Protein AF-G0NJV6-F1 (afdb_monomer)

Nearest PDB structures (foldseek):
  2lt7-assembly1_A  TM=5.076E-01  e=6.577E-02  Homo sapiens
  8ssu-assembly1_A  TM=4.269E-01  e=3.886E-01  Homo sapiens
  8sss-assembly1_A  TM=3.569E-01  e=4.140E-01  Homo sapiens
  2rsi-assembly1_A  TM=3.904E-01  e=7.808E-01  Homo sapiens
  6b0o-assembly2_D  TM=3.291E-01  e=1.898E+00  Homo sapiens

Sequence (121 aa):
MLNNMFSSNEHAEKQFFKCTYPCVGGSPCGHVGTVGEYTEHFAAHTSLYRIKFGSCGARFVEEAMFFDHIDRSEKSRTSEKCLVEKRQNINNDRDSVLLAYRNRNMHLLLARREDYDKLRT

Structure (mmCIF, N/CA/C/O backbone):
data_AF-G0NJV6-F1
#
_entry.id   AF-G0NJV6-F1
#
loop_
_atom_site.group_PDB
_atom_site.id
_atom_site.type_symbol
_atom_site.label_atom_id
_atom_site.label_alt_id
_atom_site.label_comp_id
_atom_site.label_asym_id
_atom_site.label_entity_id
_atom_site.label_seq_id
_atom_site.pdbx_PDB_ins_code
_atom_site.Cartn_x
_atom_site.Cartn_y
_atom_site.Cartn_z
_atom_site.occupancy
_atom_site.B_iso_or_equiv
_atom_site.auth_seq_id
_atom_site.auth_comp_id
_a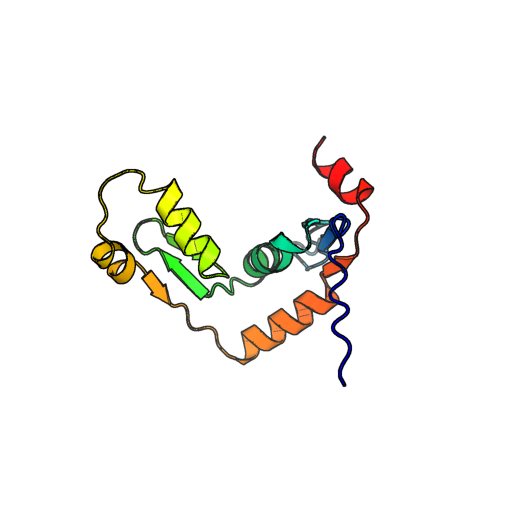tom_site.auth_asym_id
_atom_site.auth_at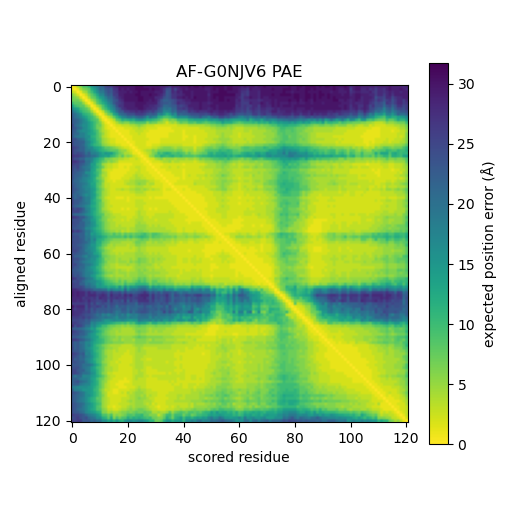om_id
_atom_site.pdbx_PDB_model_num
ATOM 1 N N . MET A 1 1 ? -20.637 29.060 -22.454 1.00 35.34 1 MET A N 1
ATOM 2 C CA . MET A 1 1 ? -21.270 27.732 -22.587 1.00 35.34 1 MET A CA 1
ATOM 3 C C . MET A 1 1 ? -20.153 26.702 -22.529 1.00 35.34 1 MET A C 1
ATOM 5 O O . MET A 1 1 ? -19.339 26.671 -23.440 1.00 35.34 1 MET A O 1
ATOM 9 N N . LEU A 1 2 ? -20.017 25.986 -21.411 1.00 33.91 2 LEU A N 1
ATOM 10 C CA . LEU A 1 2 ? -19.002 24.942 -21.236 1.00 33.91 2 LEU A CA 1
ATOM 11 C C . LEU A 1 2 ? -19.618 23.618 -21.695 1.00 33.91 2 LEU A C 1
ATOM 13 O O . LEU A 1 2 ? -20.560 23.133 -21.073 1.00 33.91 2 LEU A O 1
ATOM 17 N N . ASN A 1 3 ? -19.126 23.080 -22.810 1.00 36.78 3 ASN A N 1
ATOM 18 C CA . ASN A 1 3 ? -19.544 21.775 -23.305 1.00 36.78 3 ASN A CA 1
ATOM 19 C C . ASN A 1 3 ? -18.985 20.682 -22.392 1.00 36.78 3 ASN A C 1
ATOM 21 O O . ASN A 1 3 ? -17.787 20.402 -22.388 1.00 36.78 3 ASN A O 1
ATOM 25 N N . ASN A 1 4 ? -19.891 20.059 -21.642 1.00 45.22 4 ASN A N 1
ATOM 26 C CA . ASN A 1 4 ? -19.709 18.745 -21.047 1.00 45.22 4 ASN A CA 1
ATOM 27 C C . ASN A 1 4 ? -19.484 17.719 -22.166 1.00 45.22 4 ASN A C 1
ATOM 29 O O . ASN A 1 4 ? -20.422 17.353 -22.868 1.00 45.22 4 ASN A O 1
ATOM 33 N N . MET A 1 5 ? -18.256 17.225 -22.302 1.00 40.81 5 MET A N 1
ATOM 34 C CA . MET A 1 5 ? -17.966 15.960 -22.980 1.00 40.81 5 MET A CA 1
ATOM 35 C C . MET A 1 5 ? -17.380 14.991 -21.956 1.00 40.81 5 MET A C 1
ATOM 37 O O . MET A 1 5 ? -16.197 14.665 -21.982 1.00 40.81 5 MET A O 1
ATOM 41 N N . PHE A 1 6 ? -18.220 14.519 -21.034 1.00 45.00 6 PHE A N 1
ATOM 42 C CA . PHE A 1 6 ? -17.947 13.253 -20.361 1.00 45.00 6 PHE A CA 1
ATOM 43 C C . PHE A 1 6 ? -18.309 12.142 -21.343 1.00 45.00 6 PHE A C 1
ATOM 45 O O . PHE A 1 6 ? -19.424 11.630 -21.346 1.00 45.00 6 PHE A O 1
ATOM 52 N N . SER A 1 7 ? -17.363 11.827 -22.227 1.00 41.56 7 SER A N 1
ATOM 53 C CA . SER A 1 7 ? -17.408 10.585 -22.987 1.00 41.56 7 SER A CA 1
ATOM 54 C C . SER A 1 7 ? -17.229 9.450 -21.983 1.00 41.56 7 SER A C 1
ATOM 56 O O . SER A 1 7 ? -16.151 9.269 -21.415 1.00 41.56 7 SER A O 1
ATOM 58 N N . SER A 1 8 ? -18.312 8.726 -21.720 1.00 47.47 8 SER A N 1
ATOM 59 C CA . SER A 1 8 ? -18.322 7.464 -20.991 1.00 47.47 8 SER A CA 1
ATOM 60 C C . SER A 1 8 ? -17.457 6.459 -21.749 1.00 47.47 8 SER A C 1
ATOM 62 O O . SER A 1 8 ? -17.883 5.860 -22.733 1.00 47.47 8 SER A O 1
ATOM 64 N N . ASN A 1 9 ? -16.199 6.334 -21.334 1.00 43.28 9 ASN A N 1
ATOM 65 C CA . ASN A 1 9 ? -15.252 5.403 -21.926 1.00 43.28 9 ASN A CA 1
ATOM 66 C C . ASN A 1 9 ? -15.544 4.001 -21.356 1.00 43.28 9 ASN A C 1
ATOM 68 O O . ASN A 1 9 ? -14.989 3.614 -20.330 1.00 43.28 9 ASN A O 1
ATOM 72 N N . GLU A 1 10 ? -16.449 3.253 -21.995 1.00 48.47 10 GLU A N 1
ATOM 73 C CA . GLU A 1 10 ? -16.860 1.892 -21.591 1.00 48.47 10 GLU A CA 1
ATOM 74 C C . GLU A 1 10 ? -15.744 0.832 -21.719 1.00 48.47 10 GLU A C 1
ATOM 76 O O . GLU A 1 10 ? -15.943 -0.329 -21.373 1.00 48.47 10 GLU A O 1
ATOM 81 N N . HIS A 1 11 ? -14.528 1.225 -22.110 1.00 45.59 11 HIS A N 1
ATOM 82 C CA . HIS A 1 11 ? -13.342 0.369 -22.103 1.00 45.59 11 HIS A CA 1
ATOM 83 C C . HIS A 1 11 ? -12.090 1.149 -21.680 1.00 45.59 11 HIS A C 1
ATOM 85 O O . HIS A 1 11 ? -11.150 1.306 -22.456 1.00 45.59 11 HIS A O 1
ATOM 91 N N . ALA A 1 12 ? -12.038 1.648 -20.441 1.00 63.16 12 ALA A N 1
ATOM 92 C CA . ALA A 1 12 ? -10.739 1.978 -19.858 1.00 63.16 12 ALA A CA 1
ATOM 93 C C . ALA A 1 12 ? -9.935 0.671 -19.744 1.00 63.16 12 ALA A C 1
ATOM 95 O O . ALA A 1 12 ? -10.208 -0.165 -18.877 1.00 63.16 12 ALA A O 1
ATOM 96 N N . GLU A 1 13 ? -8.998 0.451 -20.670 1.00 75.62 13 GLU A N 1
ATOM 97 C CA . GLU A 1 13 ? -8.098 -0.695 -20.612 1.00 75.62 13 GLU A CA 1
ATOM 98 C C . GLU A 1 13 ? -7.444 -0.742 -19.230 1.00 75.62 13 GLU A C 1
ATOM 100 O O . GLU A 1 13 ? -6.905 0.257 -18.744 1.00 75.62 13 GLU A O 1
ATOM 105 N N . LYS A 1 14 ? -7.527 -1.903 -18.567 1.00 85.00 14 LYS A N 1
ATOM 106 C CA . LYS A 1 14 ? -6.882 -2.094 -17.266 1.00 85.00 14 LYS A CA 1
ATOM 107 C C . LYS A 1 14 ? -5.401 -1.757 -17.406 1.00 85.00 14 LYS A C 1
ATOM 109 O O . LYS A 1 14 ? -4.709 -2.349 -18.229 1.00 85.00 14 LYS A O 1
ATOM 114 N N . GLN A 1 15 ? -4.938 -0.824 -16.585 1.00 92.69 15 GLN A N 1
ATOM 115 C CA . GLN A 1 15 ? -3.534 -0.451 -16.519 1.00 92.69 15 GLN A CA 1
ATOM 116 C C . GLN A 1 15 ? -2.818 -1.308 -15.476 1.00 92.69 15 GLN A C 1
ATOM 118 O O . GLN A 1 15 ? -3.374 -1.613 -14.414 1.00 92.69 15 GLN A O 1
ATOM 123 N N . PHE A 1 16 ? -1.573 -1.667 -15.775 1.00 94.38 16 PHE A N 1
ATOM 124 C CA . PHE A 1 16 ? -0.739 -2.524 -14.940 1.00 94.38 16 PHE A CA 1
ATOM 125 C C . PHE A 1 16 ? 0.533 -1.793 -14.520 1.00 94.38 16 PHE A C 1
ATOM 127 O O . PHE A 1 16 ? 1.000 -0.880 -15.206 1.00 94.38 16 PHE A O 1
ATOM 134 N N . PHE A 1 17 ? 1.107 -2.212 -13.398 1.00 94.88 17 PHE A N 1
ATOM 135 C CA . PHE A 1 17 ? 2.374 -1.699 -12.897 1.00 94.88 17 PHE A CA 1
ATOM 136 C C . PHE A 1 17 ? 3.324 -2.842 -12.551 1.00 94.88 17 PHE A C 1
ATOM 138 O O . PHE A 1 17 ? 2.882 -3.922 -12.172 1.00 94.88 17 PHE A O 1
ATOM 145 N N . LYS A 1 18 ? 4.628 -2.575 -12.616 1.00 95.56 18 LYS A N 1
ATOM 146 C CA . LYS A 1 18 ? 5.697 -3.422 -12.093 1.00 95.56 18 LYS A CA 1
ATOM 147 C C . LYS A 1 18 ? 6.434 -2.681 -10.986 1.00 95.56 18 LYS A C 1
ATOM 149 O O . LYS A 1 18 ? 6.876 -1.550 -11.181 1.00 95.56 18 LYS A O 1
ATOM 154 N N . CYS A 1 19 ? 6.586 -3.330 -9.839 1.00 96.25 19 CYS A N 1
ATOM 155 C CA . CYS A 1 19 ? 7.305 -2.795 -8.694 1.00 96.25 19 CYS A CA 1
ATOM 156 C C . CYS A 1 19 ? 8.793 -3.151 -8.757 1.00 96.25 19 CYS A C 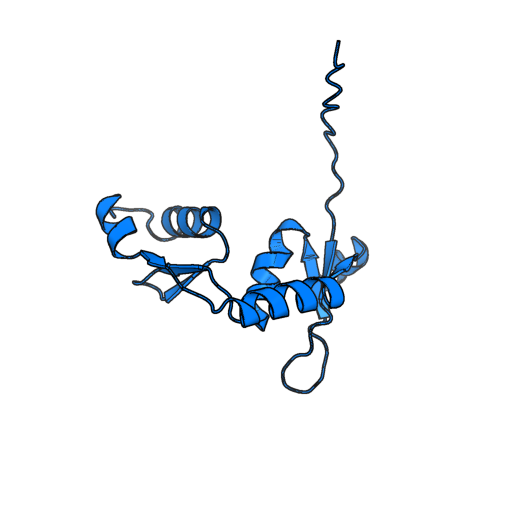1
ATOM 158 O O . CYS A 1 19 ? 9.172 -4.321 -8.828 1.00 96.25 19 CYS A O 1
ATOM 160 N N . THR A 1 20 ? 9.648 -2.137 -8.677 1.00 96.31 20 THR A N 1
ATOM 161 C CA . THR A 1 20 ? 11.110 -2.264 -8.602 1.00 96.31 20 THR A CA 1
ATOM 162 C C . THR A 1 20 ? 11.662 -1.816 -7.252 1.00 96.31 20 THR A C 1
ATOM 164 O O . THR A 1 20 ? 12.865 -1.593 -7.126 1.00 96.31 20 THR A O 1
ATOM 167 N N . TYR A 1 21 ? 10.799 -1.669 -6.240 1.00 95.19 21 TYR A N 1
ATOM 168 C CA . TYR A 1 21 ? 11.213 -1.240 -4.907 1.00 95.19 21 TYR A CA 1
ATOM 169 C C . TYR A 1 21 ? 12.248 -2.223 -4.332 1.00 95.19 21 TYR A C 1
ATOM 171 O O . TYR A 1 21 ? 12.058 -3.437 -4.477 1.00 95.19 21 TYR A O 1
ATOM 179 N N . PRO A 1 22 ? 13.344 -1.738 -3.721 1.00 93.06 22 PRO A N 1
ATOM 180 C CA . PRO A 1 22 ? 14.381 -2.608 -3.180 1.00 93.06 22 PRO A CA 1
ATOM 181 C C . PRO A 1 22 ? 13.855 -3.391 -1.972 1.00 93.06 22 PRO A C 1
ATOM 183 O O . PRO A 1 22 ? 13.375 -2.806 -1.001 1.00 93.06 22 PRO A O 1
ATOM 186 N N . CYS A 1 23 ? 13.966 -4.718 -2.016 1.00 89.00 23 CYS A N 1
ATOM 187 C CA . CYS A 1 23 ? 13.598 -5.590 -0.905 1.00 89.00 23 CYS A CA 1
ATOM 188 C C . CYS A 1 23 ? 14.819 -5.970 -0.054 1.00 89.00 23 CYS A C 1
ATOM 190 O O . CYS A 1 23 ? 15.977 -5.790 -0.445 1.00 89.00 23 CYS A O 1
ATOM 192 N N . VAL A 1 24 ? 14.551 -6.531 1.129 1.00 83.31 24 VAL A N 1
ATOM 193 C CA . VAL A 1 24 ? 15.584 -7.101 2.004 1.00 83.31 24 VAL A CA 1
ATOM 194 C C . VAL A 1 24 ? 16.366 -8.162 1.220 1.00 83.31 24 VAL A C 1
ATOM 196 O O . VAL A 1 24 ? 15.773 -9.068 0.642 1.00 83.31 24 VAL A O 1
ATOM 199 N N . GLY A 1 25 ? 17.692 -8.023 1.164 1.00 82.75 25 GLY A N 1
ATOM 200 C CA . GLY A 1 25 ? 18.561 -8.867 0.330 1.00 82.75 25 GLY A CA 1
ATOM 201 C C . GLY A 1 25 ? 18.943 -8.259 -1.026 1.00 82.75 25 GLY A C 1
ATOM 202 O O . GLY A 1 25 ? 19.628 -8.909 -1.808 1.00 82.75 25 GLY A O 1
ATOM 203 N N . GLY A 1 26 ? 18.535 -7.018 -1.316 1.00 83.94 26 GLY A N 1
ATOM 204 C CA . GLY A 1 26 ? 19.037 -6.224 -2.447 1.00 83.94 26 GLY A CA 1
ATOM 205 C C . GLY A 1 26 ? 18.391 -6.524 -3.802 1.00 83.94 26 GLY A C 1
ATOM 206 O O . GLY A 1 26 ? 18.636 -5.800 -4.764 1.00 83.94 26 GLY A O 1
ATOM 207 N N . SER A 1 27 ? 17.536 -7.544 -3.887 1.00 90.19 27 SER A N 1
ATOM 208 C CA . SER A 1 27 ? 16.745 -7.812 -5.093 1.00 90.19 27 SER A CA 1
ATOM 209 C C . SER A 1 27 ? 15.525 -6.881 -5.173 1.00 90.19 27 SER A C 1
ATOM 211 O O . SER A 1 27 ? 14.937 -6.555 -4.136 1.00 90.19 27 SER A O 1
ATOM 213 N N . PRO A 1 28 ? 15.116 -6.440 -6.377 1.00 93.38 28 PRO A N 1
ATOM 214 C CA . PRO A 1 28 ? 13.897 -5.658 -6.548 1.00 93.38 28 PRO A CA 1
ATOM 215 C C . PRO A 1 28 ? 12.653 -6.527 -6.322 1.00 93.38 28 PRO A C 1
ATOM 217 O O . PRO A 1 28 ? 12.665 -7.720 -6.618 1.00 93.38 28 PRO A O 1
ATOM 220 N N . CYS A 1 29 ? 11.560 -5.910 -5.869 1.00 94.19 29 CYS A N 1
ATOM 221 C CA . CYS A 1 29 ? 10.295 -6.589 -5.575 1.00 94.19 29 CYS A CA 1
ATOM 222 C C . CYS A 1 29 ? 9.775 -7.470 -6.725 1.00 94.19 29 CYS A C 1
ATOM 224 O O . CYS A 1 29 ? 9.311 -8.581 -6.489 1.00 94.19 29 CYS A O 1
ATOM 226 N N . GLY A 1 30 ? 9.816 -6.980 -7.965 1.00 93.06 30 GLY A N 1
ATOM 227 C CA . GLY A 1 30 ? 9.443 -7.742 -9.159 1.00 93.06 30 GLY A CA 1
ATOM 228 C C . GLY A 1 30 ? 7.941 -7.982 -9.349 1.00 93.06 30 GLY A C 1
ATOM 229 O O . GLY A 1 30 ? 7.550 -8.444 -10.419 1.00 93.06 30 GLY A O 1
ATOM 230 N N . HIS A 1 31 ? 7.102 -7.641 -8.367 1.00 94.25 31 HIS A N 1
ATOM 231 C CA . HIS A 1 31 ? 5.651 -7.805 -8.434 1.00 94.25 31 HIS A CA 1
ATOM 232 C C . HIS A 1 31 ? 5.039 -7.031 -9.606 1.00 94.25 31 HIS A C 1
ATOM 234 O O . HIS A 1 31 ? 5.395 -5.872 -9.831 1.00 94.25 31 HIS A O 1
ATOM 240 N N . VAL A 1 32 ? 4.086 -7.651 -10.306 1.00 95.31 32 VAL A N 1
ATOM 241 C CA . VAL A 1 32 ? 3.256 -6.998 -11.325 1.00 95.31 32 VAL A CA 1
ATOM 242 C C . VAL A 1 32 ? 1.802 -7.034 -10.865 1.00 95.31 32 VAL A C 1
ATOM 244 O O . VAL A 1 32 ? 1.277 -8.102 -10.557 1.00 95.31 32 VAL A O 1
ATOM 247 N N . GLY A 1 33 ? 1.167 -5.866 -10.813 1.00 93.19 33 GLY A N 1
ATOM 248 C CA . GLY A 1 33 ? -0.190 -5.677 -10.301 1.00 93.19 33 GLY A CA 1
ATOM 249 C C . GLY A 1 33 ? -1.014 -4.738 -11.177 1.00 93.19 33 GLY A C 1
ATOM 250 O O . GLY A 1 33 ? -0.530 -4.216 -12.184 1.00 93.19 33 GLY A O 1
ATOM 251 N N . THR A 1 34 ? -2.267 -4.498 -10.802 1.00 93.62 34 THR A N 1
ATOM 252 C CA . THR A 1 34 ? -3.108 -3.488 -11.464 1.00 93.62 34 THR A CA 1
ATOM 253 C C . THR A 1 34 ? -2.937 -2.119 -10.818 1.00 93.62 34 THR A C 1
ATOM 255 O O . THR A 1 34 ? -2.656 -2.005 -9.628 1.00 93.62 34 THR A O 1
ATOM 258 N N . VAL A 1 35 ? -3.165 -1.041 -11.569 1.00 89.62 35 VAL A N 1
ATOM 259 C CA . VAL A 1 35 ? -3.097 0.323 -11.015 1.00 89.62 35 VAL A CA 1
ATOM 260 C C . VAL A 1 35 ? -4.150 0.560 -9.905 1.00 89.62 35 VAL A C 1
ATOM 262 O O . VAL A 1 35 ? -4.010 1.473 -9.104 1.00 89.62 35 VAL A O 1
ATOM 265 N N . GLY A 1 36 ? -5.174 -0.284 -9.759 1.00 88.44 36 GLY A N 1
ATOM 266 C CA . GLY A 1 36 ? -6.059 -0.223 -8.585 1.00 88.44 36 GLY A CA 1
ATOM 267 C C . GLY A 1 36 ? -5.384 -0.670 -7.279 1.00 88.44 36 GLY A C 1
ATOM 268 O O . GLY A 1 36 ? -5.734 -0.195 -6.207 1.00 88.44 36 GLY A O 1
ATOM 269 N N . GLU A 1 37 ? -4.389 -1.552 -7.363 1.00 89.75 37 GLU A N 1
ATOM 270 C CA . GLU A 1 37 ? -3.770 -2.227 -6.210 1.00 89.75 37 GLU A CA 1
ATOM 271 C C . GLU A 1 37 ? -2.458 -1.558 -5.772 1.00 89.75 37 GLU A C 1
ATOM 273 O O . GLU A 1 37 ? -1.866 -1.924 -4.755 1.00 89.75 37 GLU A O 1
ATOM 278 N N . TYR A 1 38 ? -1.954 -0.580 -6.530 1.00 90.00 38 TYR A N 1
ATOM 279 C CA . TYR A 1 38 ? -0.576 -0.124 -6.354 1.00 90.00 38 TYR A CA 1
ATOM 280 C C . TYR A 1 38 ? -0.330 0.564 -5.005 1.00 90.00 38 TYR A C 1
ATOM 282 O O . TYR A 1 38 ? 0.760 0.439 -4.444 1.00 90.00 38 TYR A O 1
ATOM 290 N N . THR A 1 39 ? -1.316 1.296 -4.471 1.00 90.38 39 THR A N 1
ATOM 291 C CA . THR A 1 39 ? -1.186 1.977 -3.171 1.00 90.38 39 THR A CA 1
ATOM 292 C C . THR A 1 39 ? -1.096 0.958 -2.041 1.00 90.38 39 THR A C 1
ATOM 294 O O . THR A 1 39 ? -0.241 1.089 -1.167 1.00 90.38 39 THR A O 1
ATOM 297 N N . GLU A 1 40 ? -1.932 -0.080 -2.086 1.00 92.12 40 GLU A N 1
ATOM 298 C CA . GLU A 1 40 ? -1.917 -1.182 -1.123 1.00 92.12 40 GLU A CA 1
ATOM 299 C C . GLU A 1 40 ? -0.606 -1.965 -1.208 1.00 92.12 40 GLU A C 1
ATOM 301 O O . GLU A 1 40 ? 0.075 -2.149 -0.198 1.00 92.12 40 GLU A O 1
ATOM 306 N N . HIS A 1 41 ? -0.190 -2.333 -2.423 1.00 93.88 41 HIS A N 1
ATOM 307 C CA . HIS A 1 41 ? 1.081 -3.012 -2.650 1.00 93.88 41 HIS A CA 1
ATOM 308 C C . HIS A 1 41 ? 2.262 -2.210 -2.088 1.00 93.88 41 HIS A C 1
ATOM 310 O O . HIS A 1 41 ? 3.138 -2.754 -1.417 1.00 93.88 41 HIS A O 1
ATOM 316 N N . PHE A 1 42 ? 2.299 -0.900 -2.335 1.00 93.31 42 PHE A N 1
ATOM 317 C CA . PHE A 1 42 ? 3.404 -0.061 -1.879 1.00 93.31 42 PHE A CA 1
ATOM 318 C C . PHE A 1 42 ? 3.414 0.154 -0.356 1.00 93.31 42 PHE A C 1
ATOM 320 O O . PHE A 1 42 ? 4.482 0.296 0.252 1.00 93.31 42 PHE A O 1
ATOM 327 N N . ALA A 1 43 ? 2.248 0.126 0.293 1.00 93.75 43 ALA A N 1
ATOM 328 C CA . ALA A 1 43 ? 2.165 0.146 1.750 1.00 93.75 43 ALA A CA 1
ATOM 329 C C . ALA A 1 43 ? 2.749 -1.121 2.392 1.00 93.75 43 ALA A C 1
ATOM 331 O O . ALA A 1 43 ? 3.284 -1.038 3.497 1.00 93.75 43 ALA A O 1
ATOM 332 N N . ALA A 1 44 ? 2.754 -2.265 1.698 1.00 92.75 44 ALA A N 1
ATOM 333 C CA . ALA A 1 44 ? 3.434 -3.469 2.178 1.00 92.75 44 ALA A CA 1
ATOM 334 C C . ALA A 1 44 ? 4.959 -3.289 2.297 1.00 92.75 44 ALA A C 1
ATOM 336 O O . ALA A 1 44 ? 5.564 -3.846 3.211 1.00 92.75 44 ALA A O 1
ATOM 337 N N . HIS A 1 45 ? 5.571 -2.465 1.439 1.00 93.50 45 HIS A N 1
ATOM 338 C CA . HIS A 1 45 ? 7.005 -2.145 1.515 1.00 93.50 45 HIS A CA 1
ATOM 339 C C . HIS A 1 45 ? 7.336 -1.121 2.600 1.00 93.50 45 HIS A C 1
ATOM 341 O O . HIS A 1 45 ? 8.375 -1.204 3.248 1.00 93.50 45 HIS A O 1
ATOM 347 N N . THR A 1 46 ? 6.466 -0.129 2.780 1.00 92.94 46 THR A N 1
ATOM 348 C CA . THR A 1 46 ? 6.749 1.057 3.610 1.00 92.94 46 THR A CA 1
ATOM 349 C C . THR A 1 46 ? 6.083 1.024 4.981 1.00 92.94 46 THR A C 1
ATOM 351 O O . THR A 1 46 ? 6.369 1.866 5.825 1.00 92.94 46 THR A O 1
ATOM 354 N N . SER A 1 47 ? 5.188 0.064 5.218 1.00 92.81 47 SER A N 1
ATOM 355 C CA . SER A 1 47 ? 4.317 -0.006 6.398 1.00 92.81 47 SER A CA 1
ATOM 356 C C . SER A 1 47 ? 3.421 1.224 6.613 1.00 92.81 47 SER A C 1
ATOM 358 O O . SER A 1 47 ? 2.866 1.398 7.700 1.00 92.81 47 SER A O 1
ATOM 360 N N . LEU A 1 48 ? 3.222 2.051 5.581 1.00 94.94 48 LEU A N 1
ATOM 361 C CA . LEU A 1 48 ? 2.377 3.244 5.638 1.00 94.94 48 LEU A CA 1
ATOM 362 C C . LEU A 1 48 ? 0.908 2.909 5.389 1.00 94.94 48 LEU A C 1
ATOM 364 O O . LEU A 1 48 ? 0.348 3.142 4.318 1.00 94.94 48 LEU A O 1
ATOM 368 N N . TYR A 1 49 ? 0.277 2.377 6.425 1.00 95.44 49 TYR A N 1
ATOM 369 C CA . TYR A 1 49 ? -1.166 2.174 6.476 1.00 95.44 49 TYR A CA 1
ATOM 370 C C . TYR A 1 49 ? -1.842 3.349 7.183 1.00 95.44 49 TYR A C 1
ATOM 372 O O . TYR A 1 49 ? -1.205 4.087 7.932 1.00 95.44 49 TYR A O 1
ATOM 380 N N . ARG A 1 50 ? -3.145 3.528 6.961 1.00 94.56 50 ARG A N 1
ATOM 381 C CA . ARG A 1 50 ? -3.937 4.610 7.574 1.00 94.56 50 ARG A CA 1
ATOM 382 C C . ARG A 1 50 ? -4.876 4.109 8.657 1.00 94.56 50 ARG A C 1
ATOM 384 O O . ARG A 1 50 ? -5.216 4.856 9.569 1.00 94.56 50 ARG A O 1
ATOM 391 N N . ILE A 1 51 ? -5.312 2.859 8.550 1.00 94.50 51 ILE A N 1
ATOM 392 C CA . ILE A 1 51 ? -6.316 2.272 9.433 1.00 94.50 51 ILE A CA 1
ATOM 393 C C . ILE A 1 51 ? -5.832 0.893 9.865 1.00 94.50 51 ILE A C 1
ATOM 395 O O . ILE A 1 51 ? -5.290 0.143 9.056 1.00 94.50 51 ILE A O 1
ATOM 399 N N . LYS A 1 52 ? -6.046 0.548 11.132 1.00 92.38 52 LYS A N 1
ATOM 400 C CA . LYS A 1 52 ? -5.880 -0.795 11.681 1.00 92.38 52 LYS A CA 1
ATOM 401 C C . LYS A 1 52 ? -7.186 -1.241 12.324 1.00 92.38 52 LYS A C 1
ATOM 403 O O . LYS A 1 52 ? -7.794 -0.483 13.077 1.00 92.38 52 LYS A O 1
ATOM 408 N N . PHE A 1 53 ? -7.589 -2.478 12.068 1.00 88.44 53 PHE A N 1
ATOM 409 C CA . PHE A 1 53 ? -8.682 -3.111 12.792 1.00 88.44 53 PHE A CA 1
ATOM 410 C C . PHE A 1 53 ? -8.136 -3.778 14.056 1.00 88.44 53 PHE A C 1
ATOM 412 O O . PHE A 1 53 ? -7.246 -4.625 13.996 1.00 88.44 53 PHE A O 1
ATOM 419 N N . GLY A 1 54 ? -8.630 -3.360 15.218 1.00 84.94 54 GLY A N 1
ATOM 420 C CA . GLY A 1 54 ? -8.085 -3.742 16.518 1.00 84.94 54 GLY A CA 1
ATOM 421 C C . GLY A 1 54 ? -8.238 -5.226 16.853 1.00 84.94 54 GLY A C 1
ATOM 422 O O . GLY A 1 54 ? -7.388 -5.760 17.556 1.00 84.94 54 GLY A O 1
ATOM 423 N N . SER A 1 55 ? -9.273 -5.901 16.340 1.00 81.38 55 SER A N 1
ATOM 424 C CA . SER A 1 55 ? -9.554 -7.306 16.670 1.00 81.38 55 SER A CA 1
ATOM 425 C C . SER A 1 55 ? -8.639 -8.295 15.946 1.00 81.38 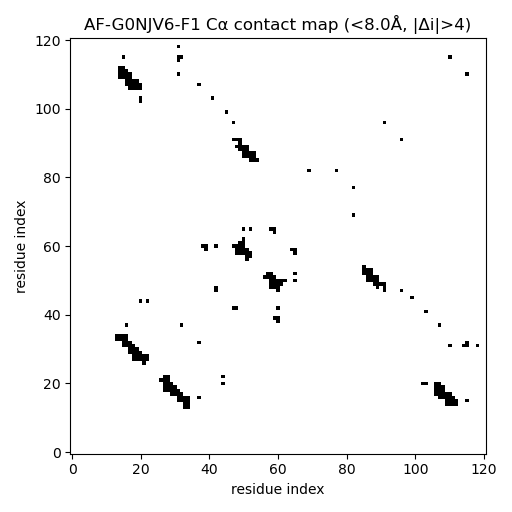55 SER A C 1
ATOM 427 O O . SER A 1 55 ? -8.092 -9.183 16.589 1.00 81.38 55 SER A O 1
ATOM 429 N N . CYS A 1 56 ? -8.458 -8.157 14.629 1.00 83.38 56 CYS A N 1
ATOM 430 C CA . CYS A 1 56 ? -7.629 -9.076 13.837 1.00 83.38 56 CYS A CA 1
ATOM 431 C C . CYS A 1 56 ? -6.251 -8.497 13.474 1.00 83.38 56 CYS A C 1
ATOM 433 O O . CYS A 1 56 ? -5.396 -9.203 12.950 1.00 83.38 56 CYS A O 1
ATOM 435 N N . GLY A 1 57 ? -6.022 -7.205 13.731 1.00 86.12 57 GLY A N 1
ATOM 436 C CA . GLY A 1 57 ? -4.769 -6.522 13.415 1.00 86.12 57 GLY A CA 1
ATOM 437 C C . GLY A 1 57 ? -4.577 -6.169 11.938 1.00 86.12 57 GLY A C 1
ATOM 438 O O . GLY A 1 57 ? -3.523 -5.621 11.606 1.00 86.12 57 GLY A O 1
ATOM 439 N N . ALA A 1 58 ? -5.560 -6.441 11.071 1.00 89.00 58 ALA A N 1
ATOM 440 C CA . ALA A 1 58 ? -5.512 -6.082 9.656 1.00 89.00 58 ALA A CA 1
ATOM 441 C C . ALA A 1 58 ? -5.324 -4.570 9.475 1.00 89.00 58 ALA A C 1
ATOM 443 O O . ALA A 1 58 ? -5.834 -3.769 10.263 1.00 89.00 58 ALA A O 1
ATOM 444 N N . ARG A 1 59 ? -4.563 -4.185 8.447 1.00 93.31 59 ARG A N 1
ATOM 445 C CA . ARG A 1 59 ? -4.208 -2.793 8.160 1.00 93.31 59 ARG A CA 1
ATOM 446 C C . ARG A 1 59 ? -4.646 -2.417 6.751 1.00 93.31 59 ARG A C 1
ATOM 448 O O . ARG A 1 59 ? -4.560 -3.239 5.849 1.00 93.31 59 ARG A O 1
ATOM 455 N N . PHE A 1 60 ? -5.069 -1.170 6.576 1.00 93.12 60 PHE A N 1
ATOM 456 C CA . PHE A 1 60 ? -5.680 -0.685 5.341 1.00 93.12 60 PHE A CA 1
ATOM 457 C C . PHE A 1 60 ? -5.123 0.683 4.955 1.00 93.12 60 PHE A C 1
ATOM 459 O O . PHE A 1 60 ? -4.867 1.540 5.811 1.00 93.12 60 PHE A O 1
ATOM 466 N N . VAL A 1 61 ? -4.941 0.884 3.652 1.00 93.19 61 VAL A N 1
ATOM 467 C CA . VAL A 1 61 ? -4.533 2.166 3.056 1.00 93.19 61 VAL A CA 1
ATOM 468 C C . VAL A 1 61 ? -5.726 3.062 2.740 1.00 93.19 61 VAL A C 1
ATOM 470 O O . VAL A 1 61 ? -5.604 4.284 2.746 1.00 93.19 61 VAL A O 1
ATOM 473 N N . GLU A 1 62 ? -6.893 2.466 2.514 1.00 90.50 62 GLU A N 1
ATOM 474 C CA . GLU A 1 62 ? -8.120 3.164 2.157 1.00 90.50 62 GLU A CA 1
ATOM 475 C C . GLU A 1 62 ? -9.274 2.732 3.053 1.00 90.50 62 GLU A C 1
ATOM 477 O O . GLU A 1 62 ? -9.338 1.608 3.548 1.00 90.50 62 GLU A O 1
ATOM 482 N N . GLU A 1 63 ? -10.204 3.657 3.260 1.00 89.38 63 GLU A N 1
ATOM 483 C CA . GLU A 1 63 ? -11.378 3.434 4.098 1.00 89.38 63 GLU A CA 1
ATOM 484 C C . GLU A 1 63 ? -12.359 2.437 3.466 1.00 89.38 63 GLU A C 1
ATOM 486 O O . GLU A 1 63 ? -12.927 1.611 4.174 1.00 89.38 63 GLU A O 1
ATOM 491 N N . ALA A 1 64 ? -12.475 2.423 2.134 1.00 88.81 64 ALA A N 1
ATOM 492 C CA . ALA A 1 64 ? -13.280 1.432 1.422 1.00 88.81 64 ALA A CA 1
ATOM 493 C C . ALA A 1 64 ? -12.811 -0.010 1.700 1.00 88.81 64 ALA A C 1
ATOM 495 O O . ALA A 1 64 ? -13.636 -0.886 1.941 1.00 88.81 64 ALA A O 1
ATOM 496 N N . MET A 1 65 ? -11.493 -0.246 1.752 1.00 88.56 65 MET A N 1
ATOM 497 C CA . MET A 1 65 ? -10.922 -1.565 2.066 1.00 88.56 65 MET A CA 1
ATOM 498 C C . MET A 1 65 ? -11.222 -1.999 3.507 1.00 88.56 65 MET A C 1
ATOM 500 O O . MET A 1 65 ? -11.447 -3.177 3.767 1.00 88.56 65 MET A O 1
ATOM 504 N N . PHE A 1 66 ? -11.253 -1.049 4.447 1.00 87.94 66 PHE A N 1
ATOM 505 C CA . PHE A 1 66 ? -11.640 -1.322 5.831 1.00 87.94 66 PHE A CA 1
ATOM 506 C C . PHE A 1 66 ? -13.107 -1.765 5.927 1.00 87.94 66 PHE A C 1
ATOM 508 O O . PHE A 1 66 ? -13.407 -2.745 6.607 1.00 87.9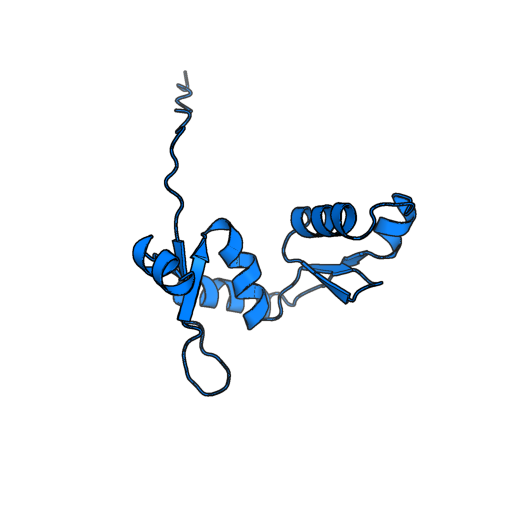4 66 PHE A O 1
ATOM 515 N N . PHE A 1 67 ? -14.013 -1.088 5.218 1.00 85.56 67 PHE A N 1
ATOM 516 C CA . PHE A 1 67 ? -15.428 -1.464 5.203 1.00 85.56 67 PHE A CA 1
ATOM 517 C C . PHE A 1 67 ? -15.685 -2.792 4.479 1.00 85.56 67 PHE A C 1
ATOM 519 O O . PHE A 1 67 ? -16.439 -3.613 4.996 1.00 85.56 67 PHE A O 1
ATOM 526 N N . ASP A 1 68 ? -15.014 -3.055 3.354 1.00 85.94 68 ASP A N 1
ATOM 527 C CA . ASP A 1 68 ? -15.090 -4.356 2.668 1.00 85.94 68 ASP A CA 1
ATOM 528 C C . ASP A 1 68 ? -14.567 -5.497 3.560 1.00 85.94 68 ASP A C 1
ATOM 530 O O . ASP A 1 68 ? -15.177 -6.564 3.640 1.00 85.94 68 ASP A O 1
ATOM 534 N N . HIS A 1 69 ? -13.483 -5.269 4.310 1.00 85.06 69 HIS A N 1
ATOM 535 C CA . HIS A 1 69 ? -12.993 -6.244 5.283 1.00 85.06 69 HIS A CA 1
ATOM 536 C C . HIS A 1 69 ? -14.038 -6.570 6.351 1.00 85.06 69 HIS A C 1
ATOM 538 O O . HIS A 1 69 ? -14.221 -7.742 6.683 1.00 85.06 69 HIS A O 1
ATOM 544 N N . ILE A 1 70 ? -14.716 -5.558 6.892 1.00 79.31 70 ILE A N 1
ATOM 545 C CA . ILE A 1 70 ? -15.779 -5.754 7.880 1.00 79.31 70 ILE A CA 1
ATOM 546 C C . ILE A 1 70 ? -16.904 -6.604 7.289 1.00 79.31 70 ILE A C 1
ATOM 548 O O . ILE A 1 70 ? -17.264 -7.616 7.884 1.00 79.31 70 ILE A O 1
ATOM 552 N N . ASP A 1 71 ? -17.403 -6.236 6.110 1.00 79.81 71 ASP A N 1
ATOM 553 C CA . ASP A 1 71 ? -18.521 -6.925 5.456 1.00 79.81 71 ASP A CA 1
ATOM 554 C C . ASP A 1 71 ? -18.222 -8.419 5.222 1.00 79.81 71 ASP A C 1
ATOM 556 O O . ASP A 1 71 ? -19.061 -9.297 5.438 1.00 79.81 71 ASP A O 1
ATOM 560 N N . ARG A 1 72 ? -16.971 -8.737 4.867 1.00 76.62 72 ARG A N 1
ATOM 561 C CA . ARG A 1 72 ? -16.530 -10.116 4.611 1.00 76.62 72 ARG A CA 1
ATOM 562 C C . ARG A 1 72 ? -16.209 -10.917 5.869 1.00 76.62 72 ARG A C 1
ATOM 564 O O . ARG A 1 72 ? -16.463 -12.124 5.892 1.00 76.62 72 ARG A O 1
ATOM 571 N N . SER A 1 73 ? -15.586 -10.291 6.867 1.00 68.31 73 SER A N 1
ATOM 572 C CA . SER A 1 73 ? -15.071 -10.973 8.065 1.00 68.31 73 SER A CA 1
ATOM 573 C C . SER A 1 73 ? -16.12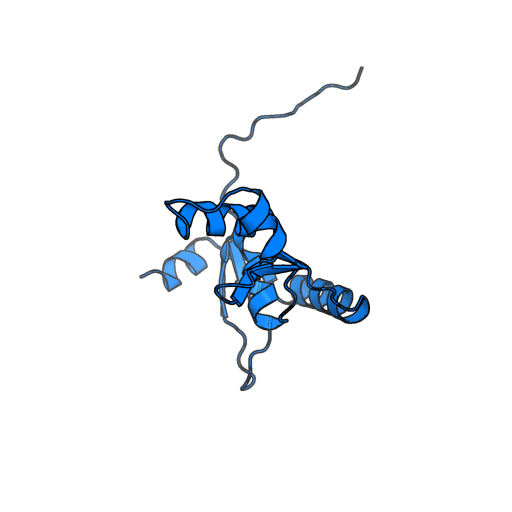2 -11.136 9.161 1.00 68.31 73 SER A C 1
ATOM 575 O O . SER A 1 73 ? -16.095 -12.119 9.898 1.00 68.31 73 SER A O 1
ATOM 577 N N . GLU A 1 74 ? -17.086 -10.222 9.234 1.00 62.12 74 GLU A N 1
ATOM 578 C CA . GLU A 1 74 ? -18.117 -10.179 10.264 1.00 62.12 74 GLU A CA 1
ATOM 579 C C . GLU A 1 74 ? -19.495 -10.413 9.623 1.00 62.12 74 GLU A C 1
ATOM 581 O O . GLU A 1 74 ? -20.405 -9.596 9.730 1.00 62.12 74 GLU A O 1
ATOM 586 N N . LYS A 1 75 ? -19.692 -11.582 8.990 1.00 55.41 75 LYS A N 1
ATOM 587 C CA . LYS A 1 75 ? -20.987 -12.019 8.408 1.00 55.41 75 LYS A CA 1
ATOM 588 C C . LYS A 1 75 ? -22.163 -12.086 9.405 1.00 55.41 75 LYS A C 1
ATOM 590 O O . LYS A 1 75 ? -23.248 -12.545 9.056 1.00 55.41 75 LYS A O 1
ATOM 595 N N . SER A 1 76 ? -21.980 -11.694 10.663 1.00 49.62 76 SER A N 1
ATOM 596 C CA . SER A 1 76 ? -23.014 -11.751 11.688 1.00 49.62 76 SER A CA 1
ATOM 597 C C . SER A 1 76 ? -22.594 -10.945 12.928 1.00 49.62 76 SER A C 1
ATOM 599 O O . SER A 1 76 ? -21.695 -11.362 13.652 1.00 49.62 76 SER A O 1
ATOM 601 N N . ARG A 1 77 ? -23.370 -9.898 13.249 1.00 50.72 77 ARG A N 1
ATOM 602 C CA . ARG A 1 77 ? -23.623 -9.377 14.616 1.00 50.72 77 ARG A CA 1
ATOM 603 C C . ARG A 1 77 ? 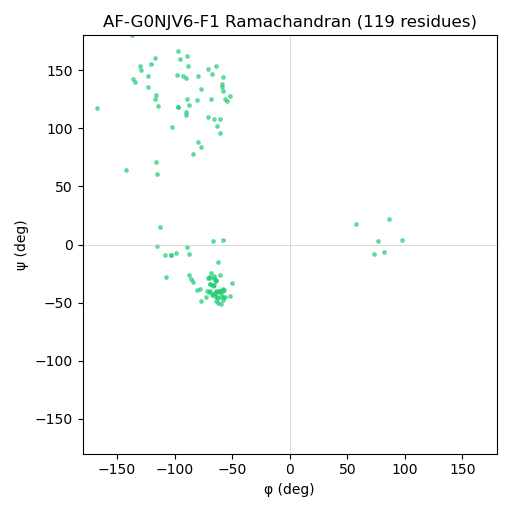-22.661 -8.364 15.254 1.00 50.72 77 ARG A C 1
ATOM 605 O O . ARG A 1 77 ? -22.742 -8.180 16.468 1.00 50.72 77 ARG A O 1
ATOM 612 N N . THR A 1 78 ? -21.860 -7.611 14.511 1.00 54.81 78 THR A N 1
ATOM 613 C CA . THR A 1 78 ? -21.240 -6.395 15.073 1.00 54.81 78 THR A CA 1
ATOM 614 C C . THR A 1 78 ? -22.052 -5.155 14.704 1.00 54.81 78 THR A C 1
ATOM 616 O O . THR A 1 78 ? -22.265 -4.846 13.538 1.00 54.81 78 THR A O 1
ATOM 619 N N . SER A 1 79 ? -22.576 -4.458 15.717 1.00 57.00 79 SER A N 1
ATOM 620 C CA . SER A 1 79 ? -23.248 -3.171 15.521 1.00 57.00 79 SER A CA 1
ATOM 621 C C . SER A 1 79 ? -22.255 -2.132 14.993 1.00 57.00 79 SER A C 1
ATOM 623 O O . SER A 1 79 ? -21.065 -2.201 15.299 1.00 57.00 79 SER A O 1
ATOM 625 N N . GLU A 1 80 ? -22.742 -1.125 14.266 1.00 59.28 80 GLU A N 1
ATOM 626 C CA . GLU A 1 80 ? -21.936 -0.010 13.739 1.00 59.28 80 GLU A CA 1
ATOM 627 C C . GLU A 1 80 ? -21.055 0.652 14.820 1.00 59.28 80 GLU A C 1
ATOM 629 O O . GLU A 1 80 ? -19.904 1.015 14.586 1.00 59.28 80 GLU A O 1
ATOM 634 N N . LYS A 1 81 ? -21.547 0.680 16.064 1.00 55.25 81 LYS A N 1
ATOM 635 C CA . LYS A 1 81 ? -20.817 1.155 17.245 1.00 55.25 81 LYS A CA 1
ATOM 636 C C . LYS A 1 81 ? -19.582 0.301 17.585 1.00 55.25 81 LYS A C 1
ATOM 638 O O . LYS A 1 81 ? -18.528 0.851 17.887 1.00 55.25 81 LYS A O 1
ATOM 643 N N . CYS A 1 82 ? -19.673 -1.025 17.458 1.00 57.03 82 CYS A N 1
ATOM 644 C CA . CYS A 1 82 ? -18.543 -1.940 17.661 1.00 57.03 82 CYS A CA 1
ATOM 645 C C . CYS A 1 82 ? -17.479 -1.801 16.553 1.00 57.03 82 CYS A C 1
ATOM 647 O O . CYS A 1 82 ? -16.289 -2.007 16.801 1.00 57.03 82 CYS A O 1
ATOM 649 N N . LEU A 1 83 ? -17.889 -1.411 15.340 1.00 63.16 83 LEU A N 1
ATOM 650 C CA . LEU A 1 83 ? -16.984 -1.169 14.210 1.00 63.16 83 LEU A CA 1
ATOM 651 C C . LEU A 1 83 ? -16.140 0.095 14.413 1.00 63.16 83 LEU A C 1
ATOM 653 O O . LEU A 1 83 ? -14.936 0.080 14.151 1.00 63.16 83 LEU A O 1
ATOM 657 N N . VAL A 1 84 ? -16.750 1.164 14.934 1.00 65.50 84 VAL A N 1
ATOM 658 C CA . VAL A 1 84 ? -16.048 2.410 15.280 1.00 65.50 84 VAL A CA 1
ATOM 659 C C . VAL A 1 84 ? -15.072 2.191 16.439 1.00 65.50 84 VAL A C 1
ATOM 661 O O . VAL A 1 84 ? -13.933 2.641 16.362 1.00 65.50 84 VAL A O 1
ATOM 664 N N . GLU A 1 85 ? -15.467 1.447 17.476 1.00 69.12 85 GLU A N 1
ATOM 665 C CA . GLU A 1 85 ? -14.617 1.174 18.648 1.00 69.12 85 GLU A CA 1
ATOM 666 C C . GLU A 1 85 ? -13.370 0.338 18.314 1.00 69.12 85 GLU A C 1
ATOM 668 O O . GLU A 1 85 ? -12.320 0.491 18.938 1.00 69.12 85 GLU A O 1
ATOM 673 N N . LYS A 1 86 ? -13.458 -0.535 17.305 1.00 77.75 86 LYS A N 1
ATOM 674 C CA . LYS A 1 86 ? -12.335 -1.370 16.857 1.00 77.75 86 LYS A CA 1
ATOM 675 C C . LYS A 1 86 ? -11.455 -0.686 15.806 1.00 77.75 86 LYS A C 1
ATOM 677 O O . LYS A 1 86 ? -10.409 -1.238 15.458 1.00 77.75 86 LYS A O 1
ATOM 682 N N . ARG A 1 87 ? -11.835 0.482 15.280 1.00 89.00 87 ARG A N 1
ATOM 683 C CA . ARG A 1 87 ? -11.027 1.223 14.304 1.00 89.00 87 ARG A CA 1
ATOM 684 C C . ARG A 1 87 ? -9.927 2.006 15.012 1.00 89.00 87 ARG A C 1
ATOM 686 O O . ARG A 1 87 ? -10.190 2.867 15.842 1.00 89.00 87 ARG A O 1
ATOM 693 N N . GLN A 1 88 ? -8.685 1.770 14.612 1.00 92.00 88 GLN A N 1
ATOM 694 C CA . GLN A 1 88 ? -7.534 2.547 15.059 1.00 92.00 88 GLN A CA 1
ATOM 695 C C . GLN A 1 88 ? -6.946 3.296 13.866 1.00 92.00 88 GLN A C 1
ATOM 697 O O . GLN A 1 88 ? -6.509 2.678 12.894 1.00 92.00 88 GLN A O 1
ATOM 702 N N . ASN A 1 89 ? -6.932 4.627 13.927 1.00 92.81 89 ASN A N 1
ATOM 703 C CA . ASN A 1 89 ? -6.253 5.435 12.919 1.00 92.81 89 ASN A CA 1
ATOM 704 C C . ASN A 1 89 ? -4.744 5.405 13.173 1.00 92.81 89 ASN A C 1
ATOM 706 O O . ASN A 1 89 ? -4.287 5.573 14.304 1.00 92.81 89 ASN A O 1
ATOM 710 N N . ILE A 1 90 ? -3.978 5.191 12.110 1.00 94.31 90 ILE A N 1
ATOM 711 C CA . ILE A 1 90 ? -2.520 5.215 12.136 1.00 94.31 90 ILE A CA 1
ATOM 712 C C . ILE A 1 90 ? -2.081 6.597 11.663 1.00 94.31 90 ILE A C 1
ATOM 714 O O . ILE A 1 90 ? -2.346 6.990 10.525 1.00 94.31 90 ILE A O 1
ATOM 718 N N . ASN A 1 91 ? -1.398 7.325 12.541 1.00 93.88 91 ASN A N 1
ATOM 719 C CA . ASN A 1 91 ? -0.769 8.590 12.195 1.00 93.88 91 ASN A CA 1
ATOM 720 C C . ASN A 1 91 ? 0.655 8.309 11.721 1.00 93.88 91 ASN A C 1
ATOM 722 O O . ASN A 1 91 ? 1.489 7.857 12.502 1.00 93.88 91 ASN A O 1
ATOM 726 N N . ASN A 1 92 ? 0.914 8.573 10.445 1.00 92.81 92 ASN A N 1
ATOM 727 C CA . ASN A 1 92 ? 2.254 8.498 9.877 1.00 92.81 92 ASN A CA 1
ATOM 728 C C . ASN A 1 92 ? 2.908 9.876 9.939 1.00 92.81 92 ASN A C 1
ATOM 730 O O . ASN A 1 92 ? 2.230 10.894 9.766 1.00 92.81 92 ASN A O 1
ATOM 734 N N . ASP A 1 93 ? 4.218 9.917 10.161 1.00 94.69 93 ASP A N 1
ATOM 735 C CA . ASP A 1 93 ? 4.951 11.172 10.095 1.00 94.69 93 ASP A CA 1
ATOM 736 C C . ASP A 1 93 ? 4.982 11.706 8.653 1.00 94.69 93 ASP A C 1
ATOM 738 O O . ASP A 1 93 ? 4.971 10.960 7.667 1.00 94.69 93 ASP A O 1
ATOM 742 N N . ARG A 1 94 ? 4.972 13.036 8.529 1.00 94.06 94 ARG A N 1
ATOM 743 C CA . ARG A 1 94 ? 4.879 13.715 7.233 1.00 94.06 94 ARG A CA 1
ATOM 744 C C . ARG A 1 94 ? 6.035 13.340 6.305 1.00 94.06 94 ARG A C 1
ATOM 746 O O . ARG A 1 94 ? 5.817 13.192 5.102 1.00 94.06 94 ARG A O 1
ATOM 753 N N . ASP A 1 95 ? 7.238 13.205 6.848 1.00 95.62 95 ASP A N 1
ATOM 754 C CA . ASP A 1 95 ? 8.445 12.995 6.054 1.00 95.62 95 ASP A CA 1
ATOM 755 C C . ASP A 1 95 ? 8.479 11.582 5.464 1.00 95.62 95 ASP A C 1
ATOM 757 O O . ASP A 1 95 ? 8.753 11.429 4.272 1.00 95.62 95 ASP A O 1
ATOM 761 N N . SER A 1 96 ? 8.069 10.566 6.226 1.00 92.69 96 SER A N 1
ATOM 762 C CA . SER A 1 96 ? 7.882 9.195 5.747 1.00 92.69 96 SER A CA 1
ATOM 763 C C . SER A 1 96 ? 6.826 9.114 4.653 1.00 92.69 96 SER A C 1
ATOM 765 O O . SER A 1 96 ? 7.036 8.436 3.646 1.00 92.69 96 SER A O 1
ATOM 767 N N . VAL A 1 97 ? 5.710 9.842 4.789 1.00 92.06 97 VAL A N 1
ATOM 768 C CA . VAL A 1 97 ? 4.670 9.891 3.747 1.00 92.06 97 VAL A CA 1
ATOM 769 C C . VAL A 1 97 ? 5.214 10.501 2.455 1.00 92.06 97 VAL A C 1
ATOM 771 O O . VAL A 1 97 ? 4.998 9.954 1.371 1.00 92.06 97 VAL A O 1
ATOM 774 N N . LEU A 1 98 ? 5.952 11.610 2.548 1.00 94.00 98 LEU A N 1
ATOM 775 C CA . LEU A 1 98 ? 6.561 12.255 1.383 1.00 94.00 98 LEU A CA 1
ATOM 776 C C . LEU A 1 98 ? 7.625 11.368 0.729 1.00 94.00 98 LEU A C 1
ATOM 778 O O . LEU A 1 98 ? 7.677 11.275 -0.500 1.00 94.00 98 LEU A O 1
ATOM 782 N N . LEU A 1 99 ? 8.455 10.704 1.532 1.00 92.94 99 LEU A N 1
ATOM 783 C CA . LEU A 1 99 ? 9.468 9.776 1.046 1.00 92.94 99 LEU A CA 1
ATOM 784 C C . LEU A 1 99 ? 8.826 8.590 0.323 1.00 92.94 99 LEU A C 1
ATOM 786 O O . LEU A 1 99 ? 9.230 8.261 -0.792 1.00 92.94 99 LEU A O 1
ATOM 790 N N . ALA A 1 100 ? 7.784 7.993 0.897 1.00 91.75 100 ALA A N 1
ATOM 791 C CA . ALA A 1 100 ? 7.062 6.906 0.254 1.00 91.75 100 ALA A CA 1
ATOM 792 C C . ALA A 1 100 ? 6.377 7.347 -1.039 1.00 91.75 100 ALA A C 1
ATOM 794 O O . ALA A 1 100 ? 6.459 6.633 -2.032 1.00 91.75 100 ALA A O 1
ATOM 795 N N . TYR A 1 101 ? 5.765 8.534 -1.076 1.00 90.19 101 TYR A N 1
ATOM 796 C CA . TYR A 1 101 ? 5.184 9.072 -2.307 1.00 90.19 101 TYR A CA 1
ATOM 797 C C . TYR A 1 101 ? 6.232 9.205 -3.423 1.00 90.19 101 TYR A C 1
ATOM 799 O O . TYR A 1 101 ? 5.993 8.787 -4.558 1.00 90.19 101 TYR A O 1
ATOM 807 N N . ARG A 1 102 ? 7.418 9.739 -3.099 1.00 93.12 102 ARG A N 1
ATOM 808 C CA . ARG A 1 102 ? 8.536 9.849 -4.050 1.00 93.12 102 ARG A CA 1
ATOM 809 C C . ARG A 1 102 ? 9.006 8.476 -4.516 1.00 93.12 102 ARG A C 1
ATOM 811 O O . ARG A 1 102 ? 9.088 8.241 -5.718 1.00 93.12 102 ARG A O 1
ATOM 818 N N . ASN A 1 103 ? 9.258 7.562 -3.581 1.00 92.81 103 ASN A N 1
ATOM 819 C CA . ASN A 1 103 ? 9.726 6.216 -3.896 1.00 92.81 103 ASN A CA 1
ATOM 820 C C . ASN A 1 103 ? 8.713 5.453 -4.751 1.00 92.81 103 ASN A C 1
ATOM 822 O O . ASN A 1 103 ? 9.098 4.793 -5.709 1.00 92.81 103 ASN A O 1
ATOM 826 N N . ARG A 1 104 ? 7.418 5.595 -4.473 1.00 90.44 104 ARG A N 1
ATOM 827 C CA . ARG A 1 104 ? 6.353 4.988 -5.269 1.00 90.44 104 ARG A CA 1
ATOM 828 C C . ARG A 1 104 ? 6.428 5.430 -6.727 1.00 90.44 104 ARG A C 1
ATOM 830 O O . ARG A 1 104 ? 6.414 4.590 -7.615 1.00 90.44 104 ARG A O 1
ATOM 837 N N . ASN A 1 105 ? 6.570 6.730 -6.973 1.00 89.56 105 ASN A N 1
ATOM 838 C CA . ASN A 1 105 ? 6.642 7.264 -8.333 1.00 89.56 105 ASN A CA 1
ATOM 839 C C . ASN A 1 105 ? 7.934 6.862 -9.070 1.00 89.56 105 ASN A C 1
ATOM 841 O O . ASN A 1 105 ? 7.944 6.834 -10.295 1.00 89.56 105 ASN A O 1
ATOM 845 N N . MET A 1 106 ? 9.012 6.548 -8.345 1.00 93.69 106 MET A N 1
ATOM 846 C CA . MET A 1 106 ? 10.266 6.058 -8.935 1.00 93.69 106 MET A CA 1
ATOM 847 C C . MET A 1 106 ? 10.258 4.546 -9.190 1.00 93.69 106 MET A C 1
ATOM 849 O O . MET A 1 106 ? 10.898 4.078 -10.128 1.00 93.69 106 MET A O 1
ATOM 853 N N . HIS A 1 107 ? 9.559 3.781 -8.348 1.00 94.56 107 HIS A N 1
ATOM 854 C CA . HIS A 1 107 ? 9.649 2.320 -8.327 1.00 94.56 107 HIS A CA 1
ATOM 855 C C . HIS A 1 107 ? 8.423 1.597 -8.876 1.00 94.56 107 HIS A C 1
ATOM 857 O O . HIS A 1 107 ? 8.473 0.381 -9.053 1.00 94.56 107 HIS A O 1
ATOM 863 N N . LEU A 1 108 ? 7.327 2.300 -9.151 1.00 92.19 108 LEU A N 1
ATOM 864 C CA . LEU A 1 108 ? 6.164 1.727 -9.815 1.00 92.19 108 LEU A CA 1
ATOM 865 C C . LEU A 1 108 ? 6.154 2.158 -11.276 1.00 92.19 108 LEU A C 1
ATOM 867 O O . LEU A 1 108 ? 5.785 3.280 -11.616 1.00 92.19 108 LEU A O 1
ATOM 871 N N . LEU A 1 109 ? 6.590 1.245 -12.134 1.00 93.19 109 LEU A N 1
ATOM 872 C CA . LEU A 1 109 ? 6.707 1.468 -13.569 1.00 93.19 109 LEU A CA 1
ATOM 873 C C . LEU A 1 109 ? 5.478 0.901 -14.274 1.00 93.19 109 LEU A C 1
ATOM 875 O O . LEU A 1 109 ? 4.959 -0.129 -13.854 1.00 93.19 109 LEU A O 1
ATOM 879 N N . LEU A 1 110 ? 5.024 1.531 -15.358 1.00 92.50 110 LEU A N 1
ATOM 880 C CA . LEU A 1 110 ? 3.975 0.958 -16.207 1.00 92.50 110 LEU A CA 1
ATOM 881 C C . LEU A 1 110 ? 4.417 -0.415 -16.732 1.00 92.50 110 LEU A C 1
ATOM 883 O O . LEU A 1 110 ? 5.535 -0.563 -17.227 1.00 92.50 110 LEU A O 1
ATOM 887 N N . ALA A 1 111 ? 3.533 -1.402 -16.626 1.00 92.88 111 ALA A N 1
ATOM 888 C CA . ALA A 1 111 ? 3.749 -2.748 -17.144 1.00 92.88 111 ALA A CA 1
ATOM 889 C C . ALA A 1 111 ? 2.721 -3.081 -18.221 1.00 92.88 111 ALA A C 1
ATOM 891 O O . ALA A 1 111 ? 1.659 -2.454 -18.303 1.00 92.88 111 ALA A O 1
ATOM 892 N N . ARG A 1 112 ? 3.033 -4.079 -19.049 1.00 90.12 112 ARG A N 1
ATOM 893 C CA . ARG A 1 112 ? 2.078 -4.581 -20.034 1.00 90.12 112 ARG A CA 1
ATOM 894 C C . ARG A 1 112 ? 1.229 -5.694 -19.430 1.00 90.12 112 ARG A C 1
ATOM 896 O O . ARG A 1 112 ? 1.595 -6.302 -18.424 1.00 90.12 1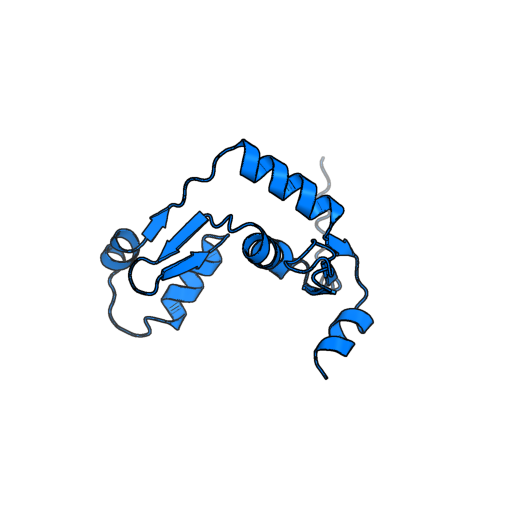12 ARG A O 1
ATOM 903 N N . ARG A 1 113 ? 0.100 -5.991 -20.073 1.00 90.62 113 ARG A N 1
ATOM 904 C CA . ARG A 1 113 ? -0.776 -7.101 -19.679 1.00 90.62 113 ARG A CA 1
ATOM 905 C C . ARG A 1 113 ? -0.030 -8.436 -19.670 1.00 90.62 113 ARG A C 1
ATOM 907 O O . ARG A 1 113 ? -0.210 -9.223 -18.751 1.00 90.62 113 ARG A O 1
ATOM 914 N N . GLU A 1 114 ? 0.855 -8.666 -20.637 1.00 91.25 114 GLU A N 1
ATOM 915 C CA . GLU A 1 114 ? 1.601 -9.922 -20.742 1.00 91.25 114 GLU A CA 1
ATOM 916 C C . GLU A 1 114 ? 2.538 -10.140 -19.546 1.00 91.25 114 GLU A C 1
ATOM 918 O O . GLU A 1 114 ? 2.793 -11.278 -19.162 1.00 91.25 114 GLU A O 1
ATOM 923 N N . ASP A 1 115 ? 3.054 -9.063 -18.946 1.00 88.00 115 ASP A N 1
ATOM 924 C CA . ASP A 1 115 ? 3.880 -9.151 -17.739 1.00 88.00 115 ASP A CA 1
ATOM 925 C C . ASP A 1 115 ? 3.052 -9.591 -16.524 1.00 88.00 115 ASP A C 1
ATOM 927 O O . ASP A 1 115 ? 3.554 -10.310 -15.662 1.00 88.00 115 ASP A O 1
ATOM 931 N N . TYR A 1 116 ? 1.783 -9.177 -16.468 1.00 88.12 116 TYR A N 1
ATOM 932 C CA . TYR A 1 116 ? 0.841 -9.561 -15.419 1.00 88.12 116 TYR A CA 1
ATOM 933 C C . TYR A 1 116 ? 0.392 -11.017 -15.564 1.00 88.12 116 TYR A C 1
ATOM 935 O O . TYR A 1 116 ? 0.391 -11.765 -14.586 1.00 88.12 116 TYR A O 1
ATOM 943 N N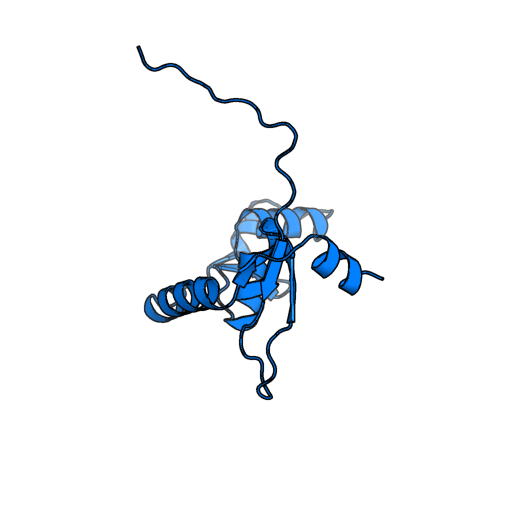 . ASP A 1 117 ? 0.061 -11.434 -16.786 1.00 89.75 117 ASP A N 1
ATOM 944 C CA . ASP A 1 117 ? -0.451 -12.778 -17.058 1.00 89.75 117 ASP A CA 1
ATOM 945 C C . ASP A 1 117 ? 0.612 -13.864 -16.792 1.00 89.75 117 ASP A C 1
ATOM 947 O O . ASP A 1 117 ? 0.289 -14.915 -16.240 1.00 89.75 117 ASP A O 1
ATOM 951 N N . LYS A 1 118 ? 1.896 -13.590 -17.074 1.00 86.81 118 LYS A N 1
ATOM 952 C CA . LYS A 1 118 ? 3.022 -14.514 -16.805 1.00 86.81 118 LYS A CA 1
ATOM 953 C C . LYS A 1 118 ? 3.207 -14.889 -15.334 1.00 86.81 118 LYS A C 1
ATOM 955 O O . LYS A 1 118 ? 3.799 -15.923 -15.054 1.00 86.81 118 LYS A O 1
ATOM 960 N N . LEU A 1 119 ? 2.773 -14.043 -14.398 1.00 77.62 119 LEU A N 1
ATOM 961 C CA . LEU A 1 119 ? 2.900 -14.310 -12.959 1.00 77.62 119 LEU A CA 1
ATOM 962 C C . LEU A 1 119 ? 1.698 -15.075 -12.384 1.00 77.62 119 LEU A C 1
ATOM 964 O O . LEU A 1 119 ? 1.674 -15.349 -11.185 1.00 77.62 119 LEU A O 1
ATOM 968 N N . ARG A 1 120 ? 0.683 -15.370 -13.207 1.00 68.06 120 ARG A N 1
ATOM 969 C CA . ARG A 1 120 ? -0.577 -16.000 -12.782 1.00 68.06 120 ARG A CA 1
ATOM 970 C C . ARG A 1 120 ? -0.823 -17.394 -13.363 1.00 68.06 120 ARG A C 1
ATOM 972 O O . ARG A 1 120 ? -1.845 -17.992 -13.031 1.00 68.06 120 ARG A O 1
ATOM 979 N N . THR A 1 121 ? 0.089 -17.890 -14.194 1.00 53.34 121 THR A N 1
ATOM 980 C CA . THR A 1 121 ? 0.169 -19.285 -14.662 1.00 53.34 121 THR A CA 1
ATOM 981 C C . THR A 1 121 ? 1.120 -20.088 -13.796 1.00 53.34 121 THR A C 1
ATOM 983 O O . THR A 1 121 ? 0.756 -21.226 -13.437 1.00 53.34 121 THR A O 1
#

Solvent-accessible surface area (backbone atoms only — not comparable to full-atom values): 7412 Å² total; per-residue (Å²): 137,84,84,84,76,83,74,82,67,92,71,73,73,87,52,31,28,31,33,52,45,78,37,95,88,74,47,53,61,67,49,52,49,43,65,88,46,48,69,56,57,50,24,72,78,69,70,60,42,40,36,32,38,66,86,83,63,52,70,24,71,47,70,68,58,49,52,52,48,45,62,69,74,51,83,68,88,73,53,74,68,57,54,58,72,33,52,40,78,45,85,72,59,70,64,61,54,54,50,50,54,52,47,46,69,75,23,51,39,84,39,56,70,69,62,43,53,68,79,73,114

pLDDT: mean 81.93, std 17.04, range [33.91, 96.31]

Mean predicted aligned error: 9.04 Å

Radius of gyration: 18.15 Å; Cα contacts (8 Å, |Δi|>4): 131; chains: 1; bounding box: 43×47×42 Å

Foldseek 3Di:
DDDDDPPPPPPPDFWKWFFQPQDPVRGGPRDIGTPVCLQVVLCVVLVDFFKAQQPPRDTHNDPVVLVVCCVVVPVDDDDPVNSVVRIDTDDDDPVSVVVSVVSSVVGIGTDDPVSNVVVVD

Secondary structure (DSSP, 8-state):
---------TT-PPPEEEE-PBPTTS-B---EEETTTHHHHHHHHH---SEEETTT--EESSHHHHHHHHHHH--S---HHHHHHTEEE----HHHHHHHHHHHHHHEEEE-HHHHHTT--

Organism: Caenorhabditis brenneri (NCBI:txid135651)